Protein AF-A0A3D0HIM7-F1 (afdb_monomer_lite)

Foldseek 3Di:
DFAALDADPNWGWGWDADPLGIWIWTHQCVGDDPPDNHIDIFHDFPPDDSVPDHPVNSVVRSCPQAFQAADPPPRWTWTWGADSVGTWIDTPPFIDHDPHPVCSVVPHPVNNVVRSPPPPPPDDPDPPDPDDDD

pLDDT: mean 91.35, std 12.27, range [45.84, 98.5]

Secondary structure (DSSP, 8-state):
-PPPSEEETTEEEEEEEETTEEEEEES-SSSPPTT-SS-EEEEPPTT--GGG--HHHHHHHHTPSEEEEE-TTT-PEEEEEEETTEEEEEETTEEEE-SSTTHHHH--HHHHHHHHHS-------PPPPPPPP-

Structure (mmCIF, N/CA/C/O backbone):
data_AF-A0A3D0HIM7-F1
#
_entry.id   AF-A0A3D0HIM7-F1
#
loop_
_atom_site.group_PDB
_atom_site.id
_atom_site.type_symbol
_atom_site.label_atom_id
_atom_site.label_alt_id
_atom_site.label_comp_id
_atom_site.label_asym_id
_atom_site.label_entity_id
_atom_site.label_seq_id
_atom_site.pdbx_PDB_ins_code
_atom_site.Cartn_x
_atom_site.Cartn_y
_atom_site.Cartn_z
_atom_site.occupancy
_atom_site.B_iso_or_equiv
_atom_site.auth_seq_id
_atom_site.auth_comp_id
_atom_site.auth_asym_id
_atom_site.auth_atom_id
_atom_site.pdbx_PDB_model_num
ATOM 1 N N . TYR A 1 1 ? 20.253 -8.616 -15.830 1.00 64.75 1 TYR A N 1
ATOM 2 C CA . TYR A 1 1 ? 19.409 -7.419 -15.680 1.00 64.75 1 TYR A CA 1
ATOM 3 C C . TYR A 1 1 ? 17.967 -7.880 -15.739 1.00 64.75 1 TYR A C 1
ATOM 5 O O . TYR A 1 1 ? 17.703 -8.837 -16.451 1.00 64.75 1 TYR A O 1
ATOM 13 N N . ILE A 1 2 ? 17.094 -7.330 -14.896 1.00 85.94 2 ILE A N 1
ATOM 14 C CA . ILE A 1 2 ? 15.658 -7.631 -14.947 1.00 85.94 2 ILE A CA 1
ATOM 15 C C . ILE A 1 2 ? 15.044 -6.526 -15.792 1.00 85.94 2 ILE A C 1
ATOM 17 O O . ILE A 1 2 ? 15.206 -5.358 -15.432 1.00 85.94 2 ILE A O 1
ATOM 21 N N . ASP A 1 3 ? 14.402 -6.896 -16.893 1.00 93.81 3 ASP A N 1
ATOM 22 C CA . ASP A 1 3 ? 13.755 -5.935 -17.779 1.00 93.81 3 ASP A CA 1
ATOM 23 C C . ASP A 1 3 ? 12.518 -5.327 -17.095 1.00 93.81 3 ASP A C 1
ATOM 25 O O . ASP A 1 3 ? 11.837 -6.012 -16.319 1.00 93.81 3 ASP A O 1
ATOM 29 N N . PRO A 1 4 ? 12.238 -4.031 -17.312 1.00 97.00 4 PRO A N 1
ATOM 30 C CA . PRO A 1 4 ? 11.014 -3.423 -16.819 1.00 97.00 4 PRO A CA 1
ATOM 31 C C . PRO A 1 4 ? 9.798 -4.012 -17.543 1.00 97.00 4 PRO A C 1
ATOM 33 O O . PRO A 1 4 ? 9.854 -4.343 -18.725 1.00 97.00 4 PRO A O 1
ATOM 36 N N . ILE A 1 5 ? 8.678 -4.107 -16.830 1.00 97.19 5 ILE A N 1
ATOM 37 C CA . ILE A 1 5 ? 7.387 -4.524 -17.396 1.00 97.19 5 ILE A CA 1
ATOM 38 C C . ILE A 1 5 ? 6.641 -3.366 -18.076 1.00 97.19 5 ILE A C 1
ATOM 40 O O . ILE A 1 5 ? 5.615 -3.581 -18.717 1.00 97.19 5 ILE A O 1
ATOM 44 N N . GLY A 1 6 ? 7.140 -2.140 -17.911 1.00 97.31 6 GLY A N 1
ATOM 45 C CA . GLY A 1 6 ? 6.580 -0.911 -18.455 1.00 97.31 6 GLY A CA 1
ATOM 46 C C . GLY A 1 6 ? 7.184 0.318 -17.779 1.00 97.31 6 GLY A C 1
ATOM 47 O O . GLY A 1 6 ? 8.179 0.217 -17.057 1.00 97.31 6 GLY A O 1
ATOM 48 N N . GLU A 1 7 ? 6.559 1.472 -17.993 1.00 97.31 7 GLU A N 1
ATOM 49 C CA . GLU A 1 7 ? 7.001 2.763 -17.463 1.00 97.31 7 GLU A CA 1
ATOM 50 C C . GLU A 1 7 ? 5.830 3.531 -16.836 1.00 97.31 7 GLU A C 1
ATOM 52 O O . GLU A 1 7 ? 4.680 3.397 -17.259 1.00 97.31 7 GLU A O 1
ATOM 57 N N . LEU A 1 8 ? 6.128 4.321 -15.808 1.00 96.69 8 LEU A N 1
ATOM 58 C CA . LEU A 1 8 ? 5.219 5.260 -15.154 1.00 96.69 8 LEU A CA 1
ATOM 59 C C . LEU A 1 8 ? 5.979 6.573 -14.964 1.00 96.69 8 LEU A C 1
ATOM 61 O O . LEU A 1 8 ? 7.035 6.562 -14.333 1.00 96.69 8 LEU A O 1
ATOM 65 N N . ASP A 1 9 ? 5.455 7.672 -15.506 1.00 95.50 9 ASP A N 1
ATOM 66 C CA . ASP A 1 9 ? 6.103 8.994 -15.500 1.00 95.50 9 ASP A CA 1
ATOM 67 C C . ASP A 1 9 ? 7.553 8.948 -16.028 1.00 95.50 9 ASP A C 1
ATOM 69 O O . ASP A 1 9 ? 8.478 9.421 -15.374 1.00 95.50 9 ASP A O 1
ATOM 73 N N . ASP A 1 10 ? 7.754 8.294 -17.182 1.00 96.56 10 ASP A N 1
ATOM 74 C CA . ASP A 1 10 ? 9.061 8.068 -17.835 1.00 96.56 10 ASP A CA 1
ATOM 75 C C . ASP A 1 10 ? 10.089 7.300 -16.976 1.00 96.56 10 ASP A C 1
ATOM 77 O O . ASP A 1 10 ? 11.287 7.258 -17.272 1.00 96.56 10 ASP A O 1
ATOM 81 N N . LEU A 1 11 ? 9.629 6.657 -15.898 1.00 97.75 11 LEU A N 1
ATOM 82 C CA . LEU A 1 11 ? 10.451 5.835 -15.021 1.00 97.75 11 LEU A CA 1
ATOM 83 C C . LEU A 1 11 ? 10.084 4.359 -15.146 1.00 97.75 11 LEU A C 1
ATOM 85 O O . LEU A 1 11 ? 8.904 4.004 -15.171 1.00 97.75 11 LEU A O 1
ATOM 89 N N . PRO A 1 12 ? 11.080 3.461 -15.126 1.00 97.88 12 PRO A N 1
ATOM 90 C CA . PRO A 1 12 ? 10.835 2.040 -15.291 1.00 97.88 12 PRO A CA 1
ATOM 91 C C . PRO A 1 12 ? 10.069 1.449 -14.103 1.00 97.88 12 PRO A C 1
ATOM 93 O O . PRO A 1 12 ? 10.338 1.756 -12.934 1.00 97.88 12 PRO A O 1
ATOM 96 N N . VAL A 1 13 ? 9.157 0.530 -14.414 1.00 98.38 13 VAL A N 1
ATOM 97 C CA . VAL A 1 13 ? 8.443 -0.308 -13.452 1.00 98.38 13 VAL A CA 1
ATOM 98 C C . VAL A 1 13 ? 8.938 -1.744 -13.586 1.00 98.38 13 VAL A C 1
ATOM 100 O O . VAL A 1 13 ? 8.886 -2.335 -14.660 1.00 98.38 13 VAL A O 1
ATOM 103 N N . PHE A 1 14 ? 9.420 -2.326 -12.491 1.00 98.19 14 PHE A N 1
ATOM 104 C CA . PHE A 1 14 ? 9.977 -3.679 -12.461 1.00 98.19 14 PHE A CA 1
ATOM 105 C C . PHE A 1 14 ? 9.155 -4.611 -11.581 1.00 98.19 14 PHE A C 1
ATOM 107 O O . PHE A 1 14 ? 8.647 -4.199 -10.538 1.00 98.19 14 PHE A O 1
ATOM 114 N N . LEU A 1 15 ? 9.166 -5.898 -11.926 1.00 97.94 15 LEU A N 1
ATOM 115 C CA . LEU A 1 15 ? 8.797 -6.985 -11.023 1.00 97.94 15 LEU A CA 1
ATOM 116 C C . LEU A 1 15 ? 10.061 -7.663 -10.506 1.00 97.94 15 LEU A C 1
ATOM 118 O O . LEU A 1 15 ? 10.909 -8.106 -11.279 1.00 97.94 15 LEU A O 1
ATOM 122 N N . LYS A 1 16 ? 10.218 -7.721 -9.185 1.00 97.12 16 LYS A N 1
ATOM 123 C CA . LYS A 1 16 ? 11.420 -8.254 -8.534 1.00 97.12 16 LYS A CA 1
ATOM 124 C C . LYS A 1 16 ? 11.057 -9.139 -7.354 1.00 97.12 16 LYS A C 1
ATOM 126 O O . LYS A 1 16 ? 9.956 -9.069 -6.824 1.00 97.12 16 LYS A O 1
ATOM 131 N N . THR A 1 17 ? 12.014 -9.947 -6.907 1.00 96.31 17 THR A N 1
ATOM 132 C CA . THR A 1 17 ? 11.903 -10.729 -5.668 1.00 96.31 17 THR A CA 1
ATOM 133 C C . THR A 1 17 ? 12.903 -10.213 -4.645 1.00 96.31 17 THR A C 1
ATOM 135 O O . THR A 1 17 ? 14.069 -9.996 -4.967 1.00 96.31 17 THR A O 1
ATOM 138 N N . GLY A 1 18 ? 12.449 -9.991 -3.411 1.00 93.12 18 GLY A N 1
ATOM 139 C CA . GLY A 1 18 ? 13.280 -9.518 -2.306 1.00 93.12 18 GLY A CA 1
ATOM 140 C C . GLY A 1 18 ? 13.056 -10.322 -1.027 1.00 93.12 18 GLY A C 1
ATOM 141 O O . GLY A 1 18 ? 12.320 -11.305 -1.004 1.00 93.12 18 GLY A O 1
ATOM 142 N N . ARG A 1 19 ? 13.653 -9.867 0.082 1.00 92.56 19 ARG A N 1
ATOM 143 C CA . ARG A 1 19 ? 13.600 -10.554 1.392 1.00 92.56 19 ARG A CA 1
ATOM 144 C C . ARG A 1 19 ? 12.190 -10.791 1.957 1.00 92.56 19 ARG A C 1
ATOM 146 O O . ARG A 1 19 ? 12.040 -11.568 2.893 1.00 92.56 19 ARG A O 1
ATOM 153 N N . TYR A 1 20 ? 11.184 -10.086 1.442 1.00 88.56 20 TYR A N 1
ATOM 154 C CA . TYR A 1 20 ? 9.790 -10.170 1.891 1.00 88.56 20 TYR A CA 1
ATOM 155 C C . TYR A 1 20 ? 8.849 -10.781 0.846 1.00 88.56 20 TYR A C 1
ATOM 157 O O . TYR A 1 20 ? 7.641 -10.781 1.059 1.00 88.56 20 TYR A O 1
ATOM 165 N N . GLY A 1 21 ? 9.396 -11.318 -0.247 1.00 92.75 21 GLY A N 1
ATOM 166 C CA . GLY A 1 21 ? 8.630 -11.866 -1.362 1.00 92.75 21 GLY A CA 1
ATOM 167 C C . GLY A 1 21 ? 8.703 -10.999 -2.623 1.00 92.75 21 GLY A C 1
ATOM 168 O O . GLY A 1 21 ? 9.549 -10.096 -2.708 1.00 92.75 21 GLY A O 1
ATOM 169 N N . PRO A 1 22 ? 7.860 -11.304 -3.622 1.00 96.75 22 PRO A N 1
ATOM 170 C CA . PRO A 1 22 ? 7.808 -10.555 -4.866 1.00 96.75 22 PRO A CA 1
ATOM 171 C C . PRO A 1 22 ? 7.212 -9.155 -4.662 1.00 96.75 22 PRO A C 1
ATOM 173 O O . PRO A 1 22 ? 6.344 -8.943 -3.812 1.00 96.75 22 PRO A O 1
ATOM 176 N N . TYR A 1 23 ? 7.698 -8.179 -5.423 1.00 97.38 23 TYR A N 1
ATOM 177 C CA . TYR A 1 23 ? 7.293 -6.780 -5.318 1.00 97.38 23 TYR A CA 1
ATOM 178 C C . TYR A 1 23 ? 7.385 -6.045 -6.660 1.00 97.38 23 TYR A C 1
ATOM 180 O O . TYR A 1 23 ? 8.189 -6.395 -7.527 1.00 97.38 23 TYR A O 1
ATOM 188 N N . VAL A 1 24 ? 6.573 -4.997 -6.789 1.00 98.12 24 VAL A N 1
ATOM 189 C CA . VAL A 1 24 ? 6.670 -3.982 -7.840 1.00 98.12 24 VAL A CA 1
ATOM 190 C C . VAL A 1 24 ? 7.632 -2.897 -7.376 1.00 98.12 24 VAL A C 1
ATOM 192 O O . VAL A 1 24 ? 7.548 -2.445 -6.231 1.00 98.12 24 VAL A O 1
ATOM 195 N N . GLN A 1 25 ? 8.529 -2.462 -8.255 1.00 98.31 25 GLN A N 1
ATOM 196 C CA . GLN A 1 25 ? 9.419 -1.327 -8.029 1.00 98.31 25 GLN A CA 1
ATOM 197 C C . GLN A 1 25 ? 9.176 -0.254 -9.089 1.00 98.31 25 GLN A C 1
ATOM 199 O O . GLN A 1 25 ? 9.260 -0.569 -10.269 1.00 98.31 25 GLN A O 1
ATOM 204 N N . TRP A 1 26 ? 8.961 0.995 -8.683 1.00 98.38 26 TRP A N 1
ATOM 205 C CA . TRP A 1 26 ? 8.899 2.159 -9.573 1.00 98.38 26 TRP A CA 1
ATOM 206 C C . TRP A 1 26 ? 10.140 3.035 -9.391 1.00 98.38 26 TRP A C 1
ATOM 208 O O . TRP A 1 26 ? 10.474 3.420 -8.265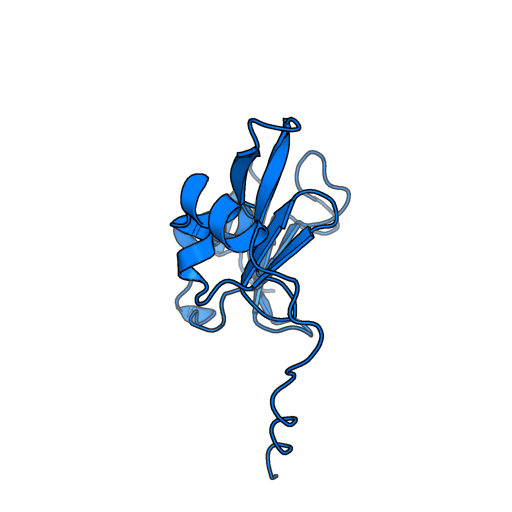 1.00 98.38 26 TRP A O 1
ATOM 218 N N . GLY A 1 27 ? 10.837 3.300 -10.498 1.00 97.69 27 GLY A N 1
ATOM 219 C CA . GLY A 1 27 ? 12.115 4.004 -10.523 1.00 97.69 27 GLY A CA 1
ATOM 220 C C . GLY A 1 27 ? 13.294 3.144 -10.062 1.00 97.69 27 GLY A C 1
ATOM 221 O O . GLY A 1 27 ? 13.177 1.950 -9.748 1.00 97.69 27 GLY A O 1
ATOM 222 N N . THR A 1 28 ? 14.473 3.755 -10.018 1.00 96.75 28 THR A N 1
ATOM 223 C CA . THR A 1 28 ? 15.719 3.143 -9.535 1.00 96.75 28 THR A CA 1
ATOM 224 C C . THR A 1 28 ? 16.298 3.950 -8.375 1.00 96.75 28 THR A C 1
ATOM 226 O O . THR A 1 28 ? 15.720 4.938 -7.938 1.00 96.75 28 THR A O 1
ATOM 229 N N . ILE A 1 29 ? 17.429 3.502 -7.825 1.00 95.56 29 ILE A N 1
ATOM 230 C CA . ILE A 1 29 ? 18.163 4.280 -6.813 1.00 95.56 29 ILE A CA 1
ATOM 231 C C . ILE A 1 29 ? 18.721 5.568 -7.433 1.00 95.56 29 ILE A C 1
ATOM 233 O O . ILE A 1 29 ? 18.760 6.594 -6.768 1.00 95.56 29 ILE A O 1
ATOM 237 N N . GLU A 1 30 ? 19.146 5.501 -8.695 1.00 95.38 30 GLU A N 1
ATOM 238 C CA . GLU A 1 30 ? 19.739 6.629 -9.420 1.00 95.38 30 GLU A CA 1
ATOM 239 C C . GLU A 1 30 ? 18.674 7.586 -9.963 1.00 95.38 30 GLU A C 1
ATOM 241 O O . GLU A 1 30 ? 18.931 8.777 -10.092 1.00 95.38 30 GLU A O 1
ATOM 246 N N . ASN A 1 31 ? 17.483 7.064 -10.264 1.00 96.12 31 ASN A N 1
ATOM 247 C CA . ASN A 1 31 ? 16.363 7.823 -10.800 1.00 96.12 31 ASN A CA 1
ATOM 248 C C . ASN A 1 31 ? 15.061 7.427 -10.073 1.00 96.12 31 ASN A C 1
ATOM 250 O O . ASN A 1 31 ? 14.307 6.578 -10.573 1.00 96.12 31 ASN A O 1
ATOM 254 N N . PRO A 1 32 ? 14.848 7.917 -8.837 1.00 97.12 32 PRO A N 1
ATOM 255 C CA . PRO A 1 32 ? 13.644 7.625 -8.070 1.00 97.12 32 PRO A CA 1
ATOM 256 C C . PRO A 1 32 ? 12.434 8.413 -8.607 1.00 97.12 32 PRO A C 1
ATOM 258 O O . PRO A 1 32 ? 12.608 9.390 -9.335 1.00 97.12 32 PRO A O 1
ATOM 261 N N . PRO A 1 33 ? 11.203 8.013 -8.242 1.00 96.81 33 PRO A N 1
ATOM 262 C CA . PRO A 1 33 ? 10.002 8.776 -8.561 1.00 96.81 33 PRO A CA 1
ATOM 263 C C . PRO A 1 33 ? 10.035 10.226 -8.072 1.00 96.81 33 PRO A C 1
ATOM 265 O O . PRO A 1 33 ? 10.682 10.499 -7.054 1.00 96.81 33 PRO A O 1
ATOM 268 N N . PRO A 1 34 ? 9.287 11.136 -8.728 1.00 92.62 34 PRO A N 1
ATOM 269 C CA . PRO A 1 34 ? 9.082 12.486 -8.219 1.00 92.62 34 PRO A CA 1
ATOM 270 C C . PRO A 1 34 ? 8.618 12.451 -6.759 1.00 92.62 34 PRO A C 1
ATOM 272 O O . PRO A 1 34 ? 7.874 11.558 -6.350 1.00 92.62 34 PRO A O 1
ATOM 275 N N . ASP A 1 35 ? 9.099 13.404 -5.966 1.00 93.38 35 ASP A N 1
ATOM 276 C CA . ASP A 1 35 ? 8.793 13.542 -4.536 1.00 93.38 35 ASP A CA 1
ATOM 277 C C . ASP A 1 35 ? 9.274 12.389 -3.630 1.00 93.38 35 ASP A C 1
ATOM 279 O O . ASP A 1 35 ? 8.997 12.396 -2.427 1.00 93.38 35 ASP A O 1
ATOM 283 N N . LEU A 1 36 ? 10.035 11.418 -4.157 1.00 95.62 36 LEU A N 1
ATOM 284 C CA . LEU A 1 36 ? 10.629 10.327 -3.383 1.00 95.62 36 LEU A CA 1
ATOM 285 C C . LEU A 1 36 ? 12.159 10.331 -3.473 1.00 95.62 36 LEU A C 1
ATOM 287 O O . LEU A 1 36 ? 12.752 10.416 -4.539 1.00 95.62 36 LEU A O 1
ATOM 291 N N . GLU A 1 37 ? 12.826 10.120 -2.338 1.00 96.44 37 GLU A N 1
ATOM 292 C CA . GLU A 1 37 ? 14.291 9.961 -2.291 1.00 96.44 37 GLU A CA 1
ATOM 293 C C . GLU A 1 37 ? 14.762 8.565 -2.741 1.00 96.44 37 GLU A C 1
ATOM 295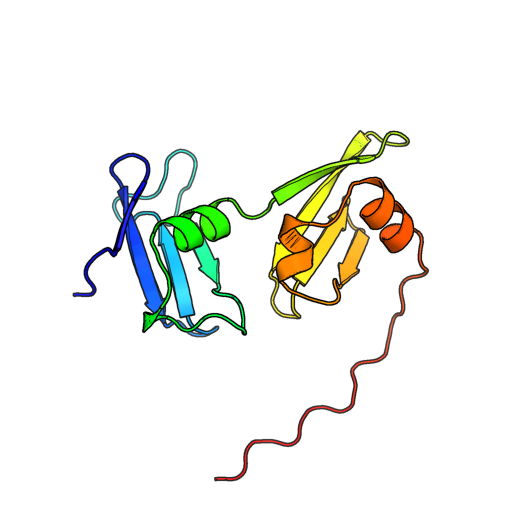 O O . GLU A 1 37 ? 15.957 8.308 -2.881 1.00 96.44 37 GLU A O 1
ATOM 300 N N . LYS A 1 38 ? 13.833 7.613 -2.872 1.00 97.62 38 LYS A N 1
ATOM 301 C CA . LYS A 1 38 ? 14.101 6.192 -3.125 1.00 97.62 38 LYS A CA 1
ATOM 302 C C . LYS A 1 38 ? 13.042 5.612 -4.055 1.00 97.62 38 LYS A C 1
ATOM 304 O O . LYS A 1 38 ? 11.907 6.088 -4.043 1.00 97.62 38 LYS A O 1
ATOM 309 N N . PRO A 1 39 ? 13.366 4.535 -4.792 1.00 97.69 39 PRO A N 1
ATOM 310 C CA . PRO A 1 39 ? 12.378 3.850 -5.608 1.00 97.69 39 PRO A CA 1
ATOM 311 C C . PRO A 1 39 ? 11.213 3.371 -4.743 1.00 97.69 39 PRO A C 1
ATOM 313 O O . PRO A 1 39 ? 11.413 2.797 -3.664 1.00 97.69 39 PRO A O 1
ATOM 316 N N . LYS A 1 40 ? 9.989 3.580 -5.229 1.00 97.31 40 LYS A N 1
ATOM 317 C CA . LYS A 1 40 ? 8.795 3.097 -4.539 1.00 97.31 40 LYS A CA 1
ATOM 318 C C . LYS A 1 40 ? 8.718 1.588 -4.706 1.00 97.31 40 LYS A C 1
ATOM 320 O O . LYS A 1 40 ? 8.849 1.078 -5.815 1.00 97.31 40 LYS A O 1
ATOM 325 N N . MET A 1 41 ? 8.500 0.873 -3.608 1.00 97.00 41 MET A N 1
ATOM 326 C CA . MET A 1 41 ? 8.351 -0.580 -3.614 1.00 97.00 41 MET A CA 1
ATOM 327 C C . MET A 1 41 ? 7.023 -0.965 -2.981 1.00 97.00 41 MET A C 1
ATOM 329 O O . MET A 1 41 ? 6.725 -0.531 -1.868 1.00 97.00 41 MET A O 1
ATOM 333 N N . VAL A 1 42 ? 6.254 -1.812 -3.660 1.00 97.06 42 VAL A N 1
ATOM 334 C CA . VAL A 1 42 ? 5.001 -2.361 -3.131 1.00 97.06 42 VAL A CA 1
ATOM 335 C C . VAL A 1 42 ? 5.014 -3.871 -3.298 1.00 97.06 42 VAL A C 1
ATOM 337 O O . VAL A 1 42 ? 5.252 -4.381 -4.389 1.00 97.06 42 VAL A O 1
ATOM 340 N N . SER A 1 43 ? 4.804 -4.601 -2.203 1.00 96.38 43 SER A N 1
ATOM 341 C CA . SER A 1 43 ? 4.751 -6.064 -2.241 1.00 96.38 43 SER A CA 1
ATOM 342 C C . SER A 1 43 ? 3.557 -6.533 -3.063 1.00 96.38 43 SER A C 1
ATOM 344 O O . SER A 1 43 ? 2.462 -5.986 -2.929 1.00 96.38 43 SER A O 1
ATOM 346 N N . LEU A 1 44 ? 3.770 -7.567 -3.875 1.00 96.38 44 LEU A N 1
ATOM 347 C CA . LEU A 1 44 ? 2.668 -8.282 -4.499 1.00 96.38 44 LEU A CA 1
ATOM 348 C C . LEU A 1 44 ? 1.806 -8.923 -3.412 1.00 96.38 44 LEU A C 1
ATOM 350 O O . LEU A 1 44 ? 2.254 -9.212 -2.296 1.00 96.38 44 LEU A O 1
ATOM 354 N N . PHE A 1 45 ? 0.553 -9.143 -3.768 1.00 95.62 45 PHE A N 1
ATOM 355 C CA . PHE A 1 45 ? -0.385 -9.878 -2.943 1.00 95.62 45 PHE A CA 1
ATOM 356 C C . PHE A 1 45 ? -0.018 -11.356 -2.875 1.00 95.62 45 PHE A C 1
ATOM 358 O O . PHE A 1 45 ? 0.614 -11.894 -3.783 1.00 95.62 45 PHE A O 1
ATOM 365 N N . LYS A 1 46 ? -0.421 -12.036 -1.799 1.00 91.75 46 LYS A N 1
ATOM 366 C CA . LYS A 1 46 ? -0.139 -13.474 -1.634 1.00 91.75 46 LYS A CA 1
ATOM 367 C C . LYS A 1 46 ? -0.808 -14.319 -2.711 1.00 91.75 46 LYS A C 1
ATOM 369 O O . LYS A 1 46 ? -0.354 -15.427 -2.979 1.00 91.75 46 LYS A O 1
ATOM 374 N N . THR A 1 47 ? -1.895 -13.812 -3.279 1.00 89.12 47 THR A N 1
ATOM 375 C CA . THR A 1 47 ? -2.640 -14.434 -4.374 1.00 89.12 47 THR A CA 1
ATOM 376 C C . THR A 1 47 ? -2.027 -14.167 -5.751 1.00 89.12 47 THR A C 1
ATOM 378 O O . THR A 1 47 ? -2.403 -14.838 -6.707 1.00 89.12 47 THR A O 1
ATOM 381 N N . MET A 1 48 ? -1.081 -13.229 -5.870 1.00 94.00 48 MET A N 1
ATOM 382 C CA . MET A 1 48 ? -0.437 -12.876 -7.135 1.00 94.00 48 MET A CA 1
ATOM 383 C C . MET A 1 48 ? 0.845 -13.684 -7.352 1.00 94.00 48 MET A C 1
ATOM 385 O O . MET A 1 48 ? 1.695 -13.796 -6.467 1.00 94.00 48 MET A O 1
ATOM 389 N N . ALA A 1 49 ? 1.017 -14.195 -8.570 1.00 93.31 49 ALA A N 1
ATOM 390 C CA . ALA A 1 49 ? 2.266 -14.794 -9.026 1.00 93.31 49 ALA A CA 1
ATOM 391 C C . ALA A 1 49 ? 3.048 -13.770 -9.855 1.00 93.31 49 ALA A C 1
ATOM 393 O O . ALA A 1 49 ? 2.484 -13.158 -10.757 1.00 93.31 49 ALA A O 1
ATOM 394 N N . LEU A 1 50 ? 4.345 -13.606 -9.570 1.00 93.38 50 LEU A N 1
ATOM 395 C CA . LEU A 1 50 ? 5.201 -12.604 -10.221 1.00 93.38 50 LEU A CA 1
ATOM 396 C C . LEU A 1 50 ? 5.180 -12.701 -11.756 1.00 93.38 50 LEU A C 1
ATOM 398 O O . LEU A 1 50 ? 5.190 -11.682 -12.428 1.00 93.38 50 LEU A O 1
ATOM 402 N N . GLU A 1 51 ? 5.103 -13.910 -12.303 1.00 92.81 51 GLU A N 1
ATOM 403 C CA . GLU A 1 51 ? 5.046 -14.167 -13.749 1.00 92.81 51 GLU A CA 1
ATOM 404 C C . GLU A 1 51 ? 3.734 -13.738 -14.427 1.00 92.81 51 GLU A C 1
ATOM 406 O O . GLU A 1 51 ? 3.719 -13.530 -15.636 1.00 92.81 51 GLU A O 1
ATOM 411 N N . ASN A 1 52 ? 2.654 -13.575 -13.658 1.00 94.06 52 ASN A N 1
ATOM 412 C CA . ASN A 1 52 ? 1.322 -13.253 -14.176 1.00 94.06 52 ASN A CA 1
ATOM 413 C C . ASN A 1 52 ? 0.926 -11.791 -13.947 1.00 94.06 52 ASN A C 1
ATOM 415 O O . ASN A 1 52 ? -0.148 -11.388 -14.384 1.00 94.06 52 ASN A O 1
ATOM 419 N N . VAL A 1 53 ? 1.759 -11.003 -13.256 1.00 96.62 53 VAL A N 1
ATOM 420 C CA . VAL A 1 53 ? 1.426 -9.606 -12.966 1.00 96.62 53 VAL A CA 1
ATOM 421 C C . VAL A 1 53 ? 1.583 -8.749 -14.211 1.00 96.62 53 VAL A C 1
ATOM 423 O O . VAL A 1 53 ? 2.651 -8.653 -14.814 1.00 96.62 53 VAL A O 1
ATOM 426 N N . THR A 1 54 ? 0.495 -8.079 -14.553 1.00 97.38 54 THR A N 1
ATOM 427 C CA . THR A 1 54 ? 0.413 -7.125 -15.654 1.00 97.38 54 THR A CA 1
ATOM 428 C C . THR A 1 54 ? 0.837 -5.723 -15.220 1.00 97.38 54 THR A C 1
ATOM 430 O O . THR A 1 54 ? 0.847 -5.380 -14.035 1.00 97.38 54 THR A O 1
ATOM 433 N N . MET A 1 55 ? 1.128 -4.859 -16.196 1.00 97.25 55 MET A N 1
ATOM 434 C CA . MET A 1 55 ? 1.410 -3.446 -15.929 1.00 97.25 55 MET A CA 1
ATOM 435 C C . MET A 1 55 ? 0.240 -2.746 -15.222 1.00 97.25 55 MET A C 1
ATOM 437 O O . MET A 1 55 ? 0.452 -1.965 -14.300 1.00 97.25 55 MET A O 1
ATOM 441 N N . THR A 1 56 ? -1.005 -3.060 -15.587 1.00 97.19 56 THR A N 1
ATOM 442 C CA . THR A 1 56 ? -2.197 -2.486 -14.945 1.00 97.19 56 THR A CA 1
ATOM 443 C C . THR A 1 56 ? -2.278 -2.843 -13.461 1.00 97.19 56 THR A C 1
ATOM 445 O O . THR A 1 56 ? -2.494 -1.963 -12.628 1.00 97.19 56 THR A O 1
ATOM 448 N N . GLU A 1 57 ? -2.049 -4.108 -13.107 1.00 97.06 57 GLU A N 1
ATOM 449 C CA . GLU A 1 57 ? -2.022 -4.544 -11.705 1.00 97.06 57 GLU A CA 1
ATOM 450 C C . GLU A 1 57 ? -0.842 -3.928 -10.947 1.00 97.06 57 GLU A C 1
ATOM 452 O O . GLU A 1 57 ? -0.985 -3.524 -9.793 1.00 97.06 57 GLU A O 1
ATOM 457 N N . ALA A 1 58 ? 0.313 -3.791 -11.602 1.00 97.88 58 ALA A N 1
ATOM 458 C CA . ALA A 1 58 ? 1.472 -3.135 -11.018 1.00 97.88 58 ALA A CA 1
ATOM 459 C C . ALA A 1 58 ? 1.189 -1.663 -10.677 1.00 97.88 58 ALA A C 1
ATOM 461 O O . ALA A 1 58 ? 1.518 -1.217 -9.577 1.00 97.88 58 ALA A O 1
ATOM 462 N N . LEU A 1 59 ? 0.519 -0.927 -11.568 1.00 97.56 59 LEU A N 1
ATOM 463 C CA . LEU A 1 59 ? 0.077 0.448 -11.317 1.00 97.56 59 LEU A CA 1
ATOM 464 C C . LEU A 1 59 ? -0.933 0.524 -10.165 1.00 97.56 59 LEU A C 1
ATOM 466 O O . LEU A 1 59 ? -0.831 1.404 -9.310 1.00 97.56 59 LEU A O 1
ATOM 470 N N . GLN A 1 60 ? -1.864 -0.428 -10.093 1.00 96.50 60 GLN A N 1
ATOM 471 C CA . GLN A 1 60 ? -2.827 -0.513 -8.997 1.00 96.50 60 GLN A CA 1
ATOM 472 C C . GLN A 1 60 ? -2.144 -0.787 -7.643 1.00 96.50 60 GLN A C 1
ATOM 474 O O . GLN A 1 60 ? -2.527 -0.217 -6.623 1.00 96.50 60 GLN A O 1
ATOM 479 N N . LEU A 1 61 ? -1.099 -1.617 -7.609 1.00 97.50 61 LEU A N 1
ATOM 480 C CA . LEU A 1 61 ? -0.280 -1.803 -6.408 1.00 97.50 61 LEU A CA 1
ATOM 481 C C . LEU A 1 61 ? 0.502 -0.528 -6.067 1.00 97.50 61 LEU A C 1
ATOM 483 O O . LEU A 1 61 ? 0.521 -0.103 -4.913 1.00 97.50 61 LEU A O 1
ATOM 487 N N . LEU A 1 62 ? 1.116 0.122 -7.058 1.00 97.12 62 LEU A N 1
ATOM 488 C CA . LEU A 1 62 ? 1.865 1.368 -6.870 1.00 97.12 62 LEU A CA 1
ATOM 489 C C . LEU A 1 62 ? 0.991 2.535 -6.400 1.00 97.12 62 LEU A C 1
ATOM 491 O O . LEU A 1 62 ? 1.527 3.467 -5.800 1.00 97.12 62 LEU A O 1
ATOM 495 N N . SER A 1 63 ? -0.331 2.481 -6.579 1.00 95.62 63 SER A N 1
ATOM 496 C CA . SER A 1 63 ? -1.253 3.476 -6.024 1.00 95.62 63 SER A CA 1
ATOM 497 C C . SER A 1 63 ? -1.471 3.328 -4.513 1.00 95.62 63 SER A C 1
ATOM 499 O O . SER A 1 63 ? -2.148 4.160 -3.912 1.00 95.62 63 SER A O 1
ATOM 501 N N . LEU A 1 64 ? -0.935 2.279 -3.876 1.00 96.81 64 LEU A N 1
ATOM 502 C CA . LEU A 1 64 ? -1.037 2.101 -2.432 1.00 96.81 64 LEU A CA 1
ATOM 503 C C . LEU A 1 64 ? -0.075 3.043 -1.679 1.00 96.81 64 LEU A C 1
ATOM 505 O O . LEU A 1 64 ? 1.034 3.322 -2.159 1.00 96.81 64 LEU A O 1
ATOM 509 N N . PRO A 1 65 ? -0.462 3.518 -0.481 1.00 96.81 65 PRO A N 1
ATOM 510 C CA . PRO A 1 65 ? -1.739 3.279 0.205 1.00 96.81 65 PRO A CA 1
ATOM 511 C C . PRO A 1 65 ? -2.935 3.984 -0.457 1.00 96.81 65 PRO A C 1
ATOM 513 O O . PRO A 1 65 ? -2.847 5.150 -0.825 1.00 96.81 65 PRO A O 1
ATOM 516 N N . ARG A 1 66 ? -4.072 3.285 -0.575 1.00 97.44 66 ARG A N 1
ATOM 517 C CA . ARG A 1 66 ? -5.309 3.854 -1.131 1.00 97.44 66 ARG A CA 1
ATOM 518 C C . ARG A 1 66 ? -6.025 4.665 -0.058 1.00 97.44 66 ARG A C 1
ATOM 520 O O . ARG A 1 66 ? -6.353 4.125 0.995 1.00 97.44 66 ARG A O 1
ATOM 527 N N . THR A 1 67 ? -6.355 5.918 -0.344 1.00 98.06 67 THR A N 1
ATOM 528 C CA . THR A 1 67 ? -7.272 6.702 0.495 1.00 98.06 67 THR A CA 1
ATOM 529 C C . THR A 1 67 ? -8.700 6.181 0.338 1.00 98.06 67 THR A C 1
ATOM 531 O O . THR A 1 67 ? -9.240 6.173 -0.765 1.00 98.06 67 THR A O 1
ATOM 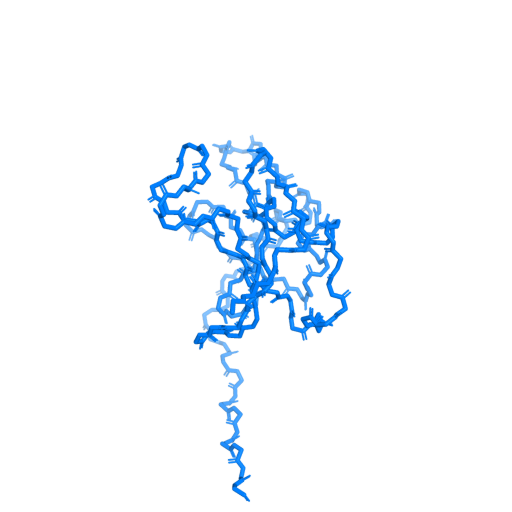534 N N . VAL A 1 68 ? -9.308 5.734 1.438 1.00 97.62 68 VAL A N 1
ATOM 535 C CA . VAL A 1 68 ? -10.708 5.277 1.484 1.00 97.62 68 VAL A CA 1
ATOM 536 C C . VAL A 1 68 ? -11.653 6.468 1.666 1.00 97.62 68 VAL A C 1
ATOM 538 O O . VAL A 1 68 ? -12.712 6.514 1.047 1.00 97.62 68 VAL A O 1
ATOM 541 N N . GLY A 1 69 ? -11.262 7.439 2.495 1.00 97.38 69 GLY A N 1
ATOM 542 C CA . GLY A 1 69 ? -12.021 8.657 2.780 1.00 97.38 69 GLY A CA 1
ATOM 543 C C . GLY A 1 69 ? -11.540 9.334 4.064 1.00 97.38 69 GLY A C 1
ATOM 544 O O . GLY A 1 69 ? -10.571 8.883 4.672 1.00 97.38 69 GLY A O 1
ATOM 545 N N . ALA A 1 70 ? -12.214 10.406 4.473 1.00 97.12 70 ALA A N 1
ATOM 546 C CA . ALA A 1 70 ? -12.003 11.059 5.764 1.00 97.12 70 ALA A CA 1
ATOM 547 C C . ALA A 1 70 ? -13.157 10.713 6.712 1.00 97.12 70 ALA A C 1
ATOM 549 O O . ALA A 1 70 ? -14.307 10.644 6.274 1.00 97.12 70 ALA A O 1
ATOM 550 N N . ASP A 1 71 ? -12.869 10.512 7.996 1.00 94.81 71 ASP A N 1
ATOM 551 C CA . ASP A 1 71 ? -13.922 10.436 9.010 1.00 94.81 71 ASP A CA 1
ATOM 552 C C . ASP A 1 71 ? -14.554 11.823 9.189 1.00 94.81 71 ASP A C 1
ATOM 554 O O . ASP A 1 71 ? -13.864 12.818 9.400 1.00 94.81 71 ASP A O 1
ATOM 558 N N . THR A 1 72 ? -15.880 11.904 9.117 1.00 93.38 72 THR A N 1
ATOM 559 C CA . THR A 1 72 ? -16.625 13.160 9.274 1.00 93.38 72 THR A CA 1
ATOM 560 C C . THR A 1 72 ? -16.570 13.734 10.693 1.00 93.38 72 THR A C 1
ATOM 562 O O . THR A 1 72 ? -16.940 14.887 10.894 1.00 93.38 72 THR A O 1
ATOM 565 N N . THR A 1 73 ? -16.149 12.938 11.677 1.00 92.00 73 THR A N 1
ATOM 566 C CA . THR A 1 73 ? -16.144 13.295 13.103 1.00 92.00 73 THR A CA 1
ATOM 567 C C . THR A 1 73 ? -14.911 14.103 13.490 1.00 92.00 73 THR A C 1
ATOM 569 O O . THR A 1 73 ? -15.019 15.082 14.224 1.00 92.00 73 THR A O 1
ATOM 572 N N . ASP A 1 74 ? -13.738 13.696 13.003 1.00 93.50 74 ASP A N 1
ATOM 573 C CA . ASP A 1 74 ? -12.443 14.293 13.355 1.00 93.50 74 ASP A CA 1
ATOM 574 C C . ASP A 1 74 ? -11.592 14.691 12.139 1.00 93.50 74 ASP A C 1
ATOM 576 O O . ASP A 1 74 ? -10.552 15.329 12.301 1.00 93.50 74 ASP A O 1
ATOM 580 N N . GLY A 1 75 ? -12.039 14.375 10.921 1.00 94.56 75 GLY A N 1
ATOM 581 C CA . GLY A 1 75 ? -11.339 14.692 9.681 1.00 94.56 75 GLY A CA 1
ATOM 582 C C . GLY A 1 75 ? -10.128 13.802 9.398 1.00 94.56 75 GLY A C 1
ATOM 583 O O . GLY A 1 75 ? -9.430 14.046 8.412 1.00 94.56 75 GLY A O 1
ATOM 584 N N . GLU A 1 76 ? -9.845 12.783 10.219 1.00 96.75 76 GLU A N 1
ATOM 585 C CA . GLU A 1 76 ? -8.692 11.915 9.983 1.00 96.75 76 GLU A CA 1
ATOM 586 C C . GLU A 1 76 ? -8.888 11.060 8.726 1.00 96.75 76 GLU A C 1
ATOM 588 O O . GLU A 1 76 ? -9.956 10.494 8.469 1.00 96.75 76 GLU A O 1
ATOM 593 N N . ILE A 1 77 ? -7.813 10.936 7.946 1.00 98.12 77 ILE A N 1
ATOM 594 C CA . ILE A 1 77 ? -7.810 10.149 6.716 1.00 98.12 77 ILE A CA 1
ATOM 595 C C . ILE A 1 77 ? -7.718 8.663 7.041 1.00 98.12 77 ILE A C 1
ATOM 597 O O . ILE A 1 77 ? -6.829 8.216 7.771 1.00 98.12 77 ILE A O 1
ATOM 601 N N . ILE A 1 78 ? -8.613 7.899 6.424 1.00 98.31 78 ILE A N 1
ATOM 602 C CA . ILE A 1 78 ? -8.606 6.446 6.434 1.00 98.31 78 ILE A CA 1
ATOM 603 C C . ILE A 1 78 ? -7.926 5.953 5.161 1.00 98.31 78 ILE A C 1
ATOM 605 O O . ILE A 1 78 ? -8.361 6.255 4.046 1.00 98.31 78 ILE A O 1
ATOM 609 N N . THR A 1 79 ? -6.875 5.157 5.321 1.00 98.50 79 THR A N 1
ATOM 610 C CA . THR A 1 79 ? -6.154 4.518 4.215 1.00 98.50 79 THR A CA 1
ATOM 611 C C . THR A 1 79 ? -6.258 3.001 4.288 1.00 98.50 79 THR A C 1
ATOM 613 O O . THR A 1 79 ? -6.383 2.438 5.373 1.00 98.50 79 THR A O 1
ATOM 616 N N . ALA A 1 80 ? -6.192 2.332 3.137 1.00 98.31 80 ALA A N 1
ATOM 617 C CA . ALA A 1 80 ? -6.124 0.882 3.001 1.00 98.31 80 ALA A CA 1
ATOM 618 C C . ALA A 1 80 ? -4.825 0.474 2.292 1.00 98.31 80 ALA A C 1
ATOM 620 O O . ALA A 1 80 ? -4.445 1.059 1.273 1.00 98.31 80 ALA A O 1
ATOM 621 N N . GLN A 1 81 ? -4.133 -0.537 2.820 1.00 97.69 81 GLN A N 1
ATOM 622 C CA . GLN A 1 81 ? -2.867 -1.021 2.262 1.00 97.69 81 GLN A CA 1
ATOM 623 C C . GLN A 1 81 ? -2.542 -2.454 2.699 1.00 97.69 81 GLN A C 1
ATOM 625 O O . GLN A 1 81 ? -3.137 -2.986 3.637 1.00 97.69 81 GLN A O 1
ATOM 630 N N . ASN A 1 82 ? -1.559 -3.073 2.038 1.00 95.94 82 ASN A N 1
ATOM 631 C CA . ASN A 1 82 ? -1.022 -4.371 2.443 1.00 95.94 82 ASN A CA 1
ATOM 632 C C . ASN A 1 82 ? 0.220 -4.190 3.325 1.00 95.94 82 ASN A C 1
ATOM 634 O O . ASN A 1 82 ? 1.141 -3.452 2.9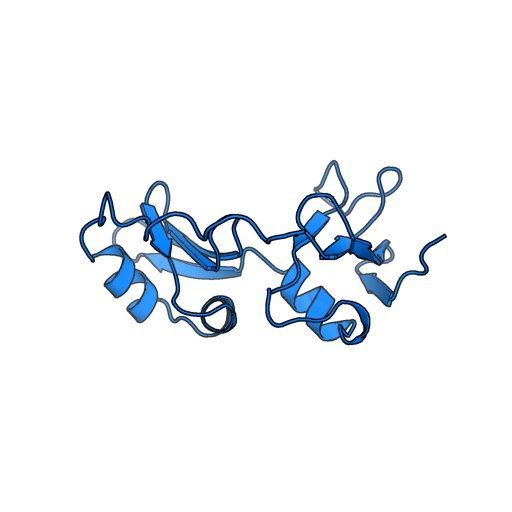74 1.00 95.94 82 ASN A O 1
ATOM 638 N N . GLY A 1 83 ? 0.240 -4.845 4.486 1.00 92.31 83 GLY A N 1
ATOM 639 C CA . GLY A 1 83 ? 1.343 -4.786 5.443 1.00 92.31 83 GLY A CA 1
ATOM 640 C C . GLY A 1 83 ? 1.961 -6.152 5.723 1.00 92.31 83 GLY A C 1
ATOM 641 O O . GLY A 1 83 ? 1.533 -7.184 5.215 1.00 92.31 83 GLY A O 1
ATOM 642 N N . ARG A 1 84 ? 2.944 -6.182 6.632 1.00 89.06 84 ARG A N 1
ATOM 643 C CA . ARG A 1 84 ? 3.639 -7.418 7.047 1.00 89.06 84 ARG A CA 1
ATOM 644 C C . ARG A 1 84 ? 2.690 -8.539 7.495 1.00 89.06 84 ARG A C 1
ATOM 646 O O . ARG A 1 84 ? 2.999 -9.714 7.310 1.00 89.06 84 ARG A O 1
ATOM 653 N N . TYR A 1 85 ? 1.574 -8.182 8.128 1.00 89.44 85 TYR A N 1
ATOM 654 C CA . TYR A 1 85 ? 0.601 -9.132 8.675 1.00 89.44 85 TYR A CA 1
ATOM 655 C C . TYR A 1 85 ? -0.625 -9.337 7.775 1.00 89.44 85 TYR A C 1
ATOM 657 O O . TYR A 1 85 ? -1.541 -10.051 8.171 1.00 89.44 85 TYR A O 1
ATOM 665 N N . GLY A 1 86 ? -0.618 -8.776 6.564 1.00 92.62 86 GLY A N 1
ATOM 666 C CA . GLY A 1 86 ? -1.734 -8.810 5.625 1.00 92.62 86 GLY A CA 1
ATOM 667 C C . GLY A 1 86 ? -2.396 -7.442 5.425 1.00 92.62 86 GLY A C 1
ATOM 668 O O . GLY A 1 86 ? -1.865 -6.424 5.890 1.00 92.62 86 GLY A O 1
ATOM 669 N N . PRO A 1 87 ? -3.540 -7.421 4.723 1.00 97.44 87 PRO A N 1
ATOM 670 C CA . PRO A 1 87 ? -4.250 -6.204 4.357 1.00 97.44 87 PRO A CA 1
ATOM 671 C C . PRO A 1 87 ? -4.869 -5.547 5.592 1.00 97.44 87 PRO A C 1
ATOM 673 O O . PRO A 1 87 ? -5.338 -6.226 6.508 1.00 97.44 87 PRO A O 1
ATOM 676 N N . TYR A 1 88 ? -4.856 -4.220 5.647 1.00 97.31 88 TYR A N 1
ATOM 677 C CA . TYR A 1 88 ? -5.413 -3.472 6.770 1.00 97.31 88 TYR A CA 1
ATOM 678 C C . TYR A 1 88 ? -5.861 -2.070 6.357 1.00 97.31 88 TYR A C 1
ATOM 680 O O . TYR A 1 88 ? -5.400 -1.524 5.353 1.00 97.31 88 TYR A O 1
ATOM 688 N N . ILE A 1 89 ? -6.738 -1.490 7.176 1.00 98.12 89 ILE A N 1
ATOM 689 C CA . ILE A 1 89 ? -7.048 -0.059 7.169 1.00 98.12 89 ILE A CA 1
ATOM 690 C C . ILE A 1 89 ? -6.381 0.643 8.345 1.00 98.12 89 ILE A C 1
ATOM 692 O O . ILE A 1 89 ? -6.241 0.049 9.419 1.00 98.12 89 ILE A O 1
ATOM 696 N N . SER A 1 90 ? -6.003 1.904 8.160 1.00 97.25 90 SER A N 1
ATOM 697 C CA . SER A 1 90 ? -5.480 2.773 9.216 1.00 97.25 90 SER A CA 1
ATOM 698 C C . SER A 1 90 ? -6.155 4.134 9.236 1.00 97.25 90 SER A C 1
ATOM 700 O O . SER A 1 90 ? -6.42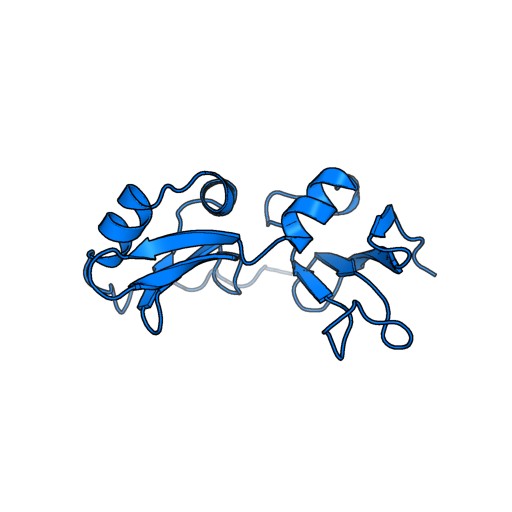2 4.696 8.180 1.00 97.25 90 SER A O 1
ATOM 702 N N . LYS A 1 91 ? -6.363 4.656 10.446 1.00 96.50 91 LYS A N 1
ATOM 703 C CA . LYS A 1 91 ? -6.829 6.010 10.755 1.00 96.50 91 LYS A CA 1
ATOM 704 C C . LYS A 1 91 ? -5.973 6.540 11.908 1.00 96.50 91 LYS A C 1
ATOM 706 O O . LYS A 1 91 ? -6.055 6.016 13.018 1.00 96.50 91 LYS A O 1
ATOM 711 N N . GLY A 1 92 ? -5.071 7.482 11.642 1.00 92.94 92 GLY A N 1
ATOM 712 C CA . GLY A 1 92 ? -4.122 7.968 12.650 1.00 92.94 92 GLY A CA 1
ATOM 713 C C . GLY A 1 92 ? -3.312 6.832 13.303 1.00 92.94 92 GLY A C 1
ATOM 714 O O . GLY A 1 92 ? -2.515 6.157 12.652 1.00 92.94 92 GLY A O 1
ATOM 715 N N . LYS A 1 93 ? -3.524 6.600 14.607 1.00 91.06 93 LYS A N 1
ATOM 716 C CA . LYS A 1 93 ? -2.885 5.512 15.389 1.00 91.06 93 LYS A CA 1
ATOM 717 C C . LYS A 1 93 ? -3.728 4.234 15.482 1.00 91.06 93 LYS A C 1
ATOM 719 O O . LYS A 1 93 ? -3.363 3.296 16.201 1.00 91.06 93 LYS A O 1
ATOM 724 N N . GLU A 1 94 ? -4.887 4.208 14.843 1.00 92.75 94 GLU A N 1
ATOM 725 C CA . GLU A 1 94 ? -5.809 3.081 14.814 1.00 92.75 94 GLU A CA 1
ATOM 726 C C . GLU A 1 94 ? -5.637 2.273 13.536 1.00 92.75 94 GLU A C 1
ATOM 728 O O . GLU A 1 94 ? -5.432 2.825 12.458 1.00 92.75 94 GLU A O 1
ATOM 733 N N . SER A 1 95 ? -5.730 0.949 13.647 1.00 94.69 95 SER A N 1
ATOM 734 C CA . SER A 1 95 ? -5.741 0.070 12.483 1.00 94.69 95 SER A CA 1
ATOM 735 C C . SER A 1 95 ? -6.583 -1.176 12.709 1.00 94.69 95 SER A C 1
ATOM 737 O O . SER A 1 95 ? -6.750 -1.632 13.846 1.00 94.69 95 SER A O 1
ATOM 739 N N . ARG A 1 96 ? -7.129 -1.733 11.625 1.00 96.00 96 ARG A N 1
ATOM 740 C CA . ARG A 1 96 ? -7.873 -3.000 11.636 1.00 96.00 96 ARG A CA 1
ATOM 741 C C . ARG A 1 96 ? -7.505 -3.839 10.424 1.00 96.00 96 ARG A C 1
ATOM 743 O O . ARG A 1 96 ? -7.436 -3.332 9.307 1.00 96.00 96 ARG A O 1
ATOM 750 N N . THR A 1 97 ? -7.266 -5.123 10.660 1.00 95.69 97 THR A N 1
ATOM 751 C CA . THR A 1 97 ? -6.962 -6.105 9.614 1.00 95.69 97 THR A CA 1
ATOM 752 C C . THR A 1 97 ? -8.186 -6.339 8.742 1.00 95.69 97 THR A C 1
ATOM 754 O O . THR A 1 97 ? -9.279 -6.523 9.266 1.00 95.69 97 THR A O 1
ATOM 757 N N . LEU A 1 98 ? -7.995 -6.345 7.430 1.00 95.75 98 LEU A N 1
ATOM 758 C CA . LEU A 1 98 ? -8.995 -6.746 6.447 1.00 95.75 98 LEU A CA 1
ATOM 759 C C . LEU A 1 98 ? -8.968 -8.264 6.251 1.00 95.75 98 LEU A C 1
ATOM 761 O O . LEU A 1 98 ? -7.978 -8.928 6.553 1.00 95.75 98 LEU A O 1
ATOM 765 N N . GLU A 1 99 ? -10.066 -8.816 5.752 1.00 93.62 99 GLU A N 1
ATOM 766 C CA . GLU A 1 99 ? -10.221 -10.264 5.577 1.00 93.62 99 GLU A CA 1
ATOM 767 C C . GLU A 1 99 ? -9.496 -10.772 4.329 1.00 93.62 99 GLU A C 1
ATOM 769 O O . GLU A 1 99 ? -8.970 -11.886 4.328 1.00 93.62 99 GLU A O 1
ATOM 774 N N . SER A 1 100 ? -9.431 -9.947 3.282 1.00 95.69 100 SER A N 1
ATOM 775 C CA . SER A 1 100 ? -8.773 -10.273 2.018 1.00 95.69 100 SER A CA 1
ATOM 776 C C . SER A 1 100 ? -8.067 -9.063 1.410 1.00 95.69 100 SER A C 1
ATOM 778 O O . SER A 1 100 ? -8.323 -7.912 1.769 1.00 95.69 100 SER A O 1
ATOM 780 N N . GLU A 1 101 ? -7.143 -9.330 0.489 1.00 95.19 101 GLU A N 1
ATOM 781 C CA . GLU A 1 101 ? -6.390 -8.288 -0.214 1.00 95.19 101 GLU A CA 1
ATOM 782 C C . GLU A 1 101 ? -7.300 -7.482 -1.163 1.00 95.19 101 GLU A C 1
ATOM 784 O O . GLU A 1 101 ? -7.119 -6.274 -1.299 1.00 95.19 101 GLU A O 1
ATOM 789 N N . ASP A 1 102 ? -8.367 -8.093 -1.692 1.00 94.69 102 ASP A N 1
ATOM 790 C CA . ASP A 1 102 ? -9.383 -7.412 -2.511 1.00 94.69 102 ASP A CA 1
ATOM 791 C C . ASP A 1 102 ? -10.118 -6.301 -1.748 1.00 94.69 102 ASP A C 1
ATOM 793 O O . ASP A 1 102 ? -10.506 -5.281 -2.328 1.00 94.69 102 ASP A O 1
ATOM 797 N N . GLN A 1 103 ? -10.286 -6.456 -0.427 1.00 97.00 103 GLN A N 1
ATOM 798 C CA . GLN A 1 103 ? -10.922 -5.433 0.406 1.00 97.00 103 GLN A CA 1
ATOM 799 C C . GLN A 1 103 ? -10.125 -4.127 0.433 1.00 97.00 103 GLN A C 1
ATOM 801 O O . GLN A 1 103 ? -10.719 -3.081 0.675 1.00 97.00 103 GLN A O 1
ATOM 806 N N . ILE A 1 104 ? -8.823 -4.132 0.115 1.00 97.69 104 ILE A N 1
ATOM 807 C CA . ILE A 1 104 ? -8.043 -2.890 -0.003 1.00 97.69 104 ILE A CA 1
ATOM 808 C C . ILE A 1 104 ? -8.682 -1.954 -1.040 1.00 97.69 104 ILE A C 1
ATOM 810 O O . ILE A 1 104 ? -8.763 -0.744 -0.821 1.00 97.69 104 ILE A O 1
ATOM 814 N N . PHE A 1 105 ? -9.185 -2.505 -2.146 1.00 96.56 105 PHE A N 1
ATOM 815 C CA . PHE A 1 105 ? -9.733 -1.734 -3.264 1.00 96.56 105 PHE A CA 1
ATOM 816 C C . PHE A 1 105 ? -11.252 -1.578 -3.226 1.00 96.56 105 PHE A C 1
ATOM 818 O O . PHE A 1 105 ? -11.781 -0.659 -3.846 1.00 96.56 105 PHE A O 1
ATOM 825 N N . THR A 1 106 ? -11.953 -2.426 -2.476 1.00 97.06 106 THR A N 1
ATOM 826 C CA . THR A 1 106 ? -13.423 -2.442 -2.458 1.00 97.06 106 THR A CA 1
ATOM 827 C C . THR A 1 106 ? -14.035 -1.905 -1.168 1.00 97.06 106 THR A C 1
ATOM 829 O O . THR A 1 106 ? -15.200 -1.516 -1.187 1.00 97.06 106 THR A O 1
ATOM 832 N N . ILE A 1 107 ? -13.279 -1.819 -0.063 1.00 97.75 107 ILE A N 1
ATOM 833 C CA . ILE A 1 107 ? -13.824 -1.310 1.202 1.00 97.75 107 ILE A CA 1
ATOM 834 C C . ILE A 1 107 ? -14.328 0.129 1.049 1.00 97.75 107 ILE A C 1
ATOM 836 O O . ILE A 1 107 ? -13.658 0.980 0.448 1.00 97.75 107 ILE A O 1
ATOM 840 N N . THR A 1 108 ? -15.521 0.374 1.590 1.00 98.06 108 THR A N 1
ATOM 841 C CA . THR A 1 108 ? -16.171 1.686 1.640 1.00 98.06 108 THR A CA 1
ATOM 842 C C . THR A 1 108 ? -15.815 2.418 2.930 1.00 98.06 108 THR A C 1
ATOM 844 O O . THR A 1 108 ? -15.391 1.806 3.913 1.00 98.06 108 THR A O 1
ATOM 847 N N . ILE A 1 109 ? -16.020 3.736 2.950 1.00 97.25 109 ILE A N 1
ATOM 848 C CA . ILE A 1 109 ? -15.800 4.554 4.148 1.00 97.25 109 ILE A CA 1
ATOM 849 C C . ILE A 1 109 ? -16.655 4.077 5.332 1.00 97.25 109 ILE A C 1
ATOM 851 O O . ILE A 1 109 ? -16.146 3.924 6.436 1.00 97.25 109 ILE A O 1
ATOM 855 N N . GLU A 1 110 ? -17.921 3.739 5.086 1.00 96.81 110 GLU A N 1
ATOM 856 C CA . GLU A 1 110 ? -18.865 3.251 6.100 1.00 96.81 110 GLU A CA 1
ATOM 857 C C . GLU A 1 110 ? -18.399 1.926 6.717 1.00 96.81 110 GLU A C 1
ATOM 859 O O . GLU A 1 110 ? -18.350 1.786 7.940 1.00 96.81 110 GLU A O 1
ATOM 864 N N . ALA A 1 111 ? -17.989 0.967 5.879 1.00 97.31 111 ALA A N 1
ATOM 865 C CA . ALA A 1 111 ? -17.473 -0.318 6.340 1.00 97.31 111 ALA A CA 1
ATOM 866 C C . ALA A 1 111 ? -16.145 -0.161 7.097 1.00 97.31 111 ALA A C 1
ATOM 868 O O . ALA A 1 111 ? -15.912 -0.842 8.097 1.00 97.31 111 ALA A O 1
ATOM 869 N N . ALA A 1 112 ? -15.279 0.755 6.652 1.00 97.38 112 ALA A N 1
ATOM 870 C CA . ALA A 1 112 ? -14.021 1.041 7.326 1.00 97.38 112 ALA A CA 1
ATOM 871 C C . ALA A 1 112 ? -14.243 1.644 8.723 1.00 97.38 112 ALA A C 1
ATOM 873 O O . ALA A 1 112 ? -13.615 1.198 9.683 1.00 97.38 112 ALA A O 1
ATOM 874 N N . LEU A 1 113 ? -15.167 2.601 8.851 1.00 96.56 113 LEU A N 1
ATOM 875 C CA . LEU A 1 113 ? -15.543 3.208 10.130 1.00 96.56 113 LEU A CA 1
ATOM 876 C C . LEU A 1 113 ? -16.164 2.186 11.085 1.00 96.56 113 LEU A C 1
ATOM 878 O O . LEU A 1 113 ? -15.751 2.104 12.242 1.00 96.56 113 LEU A O 1
ATOM 882 N N . ALA A 1 114 ? -17.087 1.355 10.591 1.00 95.62 114 ALA A N 1
ATOM 883 C CA . ALA A 1 114 ? -17.683 0.282 11.382 1.00 95.62 114 ALA A CA 1
ATOM 884 C C . ALA A 1 114 ? -16.610 -0.669 11.935 1.00 95.62 114 ALA A C 1
ATOM 886 O O . ALA A 1 114 ? -16.610 -0.986 13.124 1.00 95.62 114 ALA A O 1
ATOM 887 N N . LYS A 1 115 ? -15.639 -1.052 11.098 1.00 95.56 115 LYS A N 1
ATOM 888 C CA . LYS A 1 115 ? -14.536 -1.926 11.506 1.00 95.56 115 LYS A CA 1
ATOM 889 C C . LYS A 1 115 ? -13.611 -1.255 12.522 1.00 95.56 115 LYS A C 1
ATOM 891 O O . LYS A 1 115 ? -13.178 -1.894 13.478 1.00 95.56 115 LYS A O 1
ATOM 896 N N . LEU A 1 116 ? -13.300 0.031 12.344 1.00 94.19 116 LEU A N 1
ATOM 897 C CA . LEU A 1 116 ? -12.478 0.807 13.282 1.00 94.19 116 LEU A CA 1
ATOM 898 C C . LEU A 1 116 ? -13.145 0.964 14.657 1.00 94.19 116 LEU A C 1
ATOM 900 O O . LEU A 1 116 ? -12.434 0.955 15.661 1.00 94.19 116 LEU A O 1
ATOM 904 N N . ALA A 1 117 ? -14.478 1.018 14.715 1.00 93.00 117 ALA A N 1
ATOM 905 C CA . ALA A 1 117 ? -15.236 1.069 15.965 1.00 93.00 117 ALA A CA 1
ATOM 906 C C . ALA A 1 117 ? -15.209 -0.252 16.763 1.00 93.00 117 ALA A C 1
ATOM 908 O O . ALA A 1 117 ? -15.450 -0.245 17.972 1.00 93.00 117 ALA A O 1
ATOM 909 N N . GLU A 1 118 ? -14.890 -1.387 16.128 1.00 90.75 118 GLU A N 1
ATOM 910 C CA . GLU A 1 118 ? -14.734 -2.664 16.832 1.00 90.75 118 GLU A CA 1
ATOM 911 C C . GLU A 1 118 ? -13.595 -2.569 17.863 1.00 90.75 118 GLU A C 1
ATOM 913 O O . GLU A 1 118 ? -12.510 -2.081 17.525 1.00 90.75 118 GLU A O 1
ATOM 918 N N . PRO A 1 119 ? -13.767 -3.064 19.104 1.00 86.25 119 PRO A N 1
ATOM 919 C CA . PRO A 1 119 ? -12.703 -3.067 20.101 1.00 86.25 119 PRO A CA 1
ATOM 920 C C . PRO A 1 119 ? -11.428 -3.738 19.580 1.00 86.25 119 PRO A C 1
ATOM 922 O O . PRO A 1 119 ? -11.472 -4.797 18.952 1.00 86.25 119 PRO A O 1
ATOM 925 N N . ARG A 1 120 ? -10.262 -3.150 19.879 1.00 80.00 120 ARG A N 1
ATOM 926 C CA . ARG A 1 120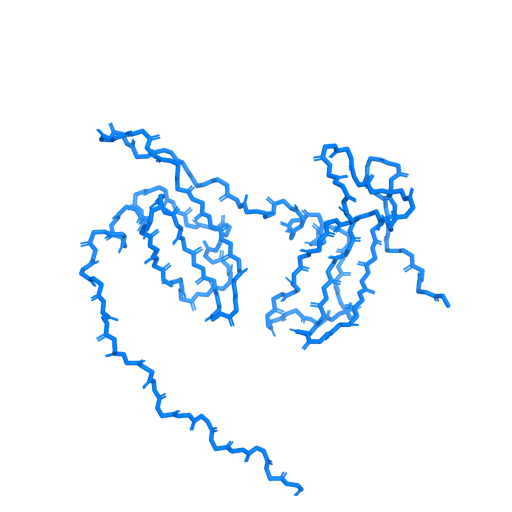 ? -8.973 -3.759 19.525 1.00 80.00 120 ARG A CA 1
ATOM 927 C C . ARG A 1 120 ? -8.845 -5.115 20.210 1.00 80.00 120 ARG A C 1
ATOM 929 O O . ARG A 1 120 ? -8.650 -5.190 21.423 1.00 80.00 120 ARG A O 1
ATOM 936 N N . VAL A 1 121 ? -8.874 -6.187 19.426 1.00 72.31 121 VAL A N 1
ATOM 937 C CA . VAL A 1 121 ? -8.585 -7.531 19.928 1.00 72.31 121 VAL A CA 1
ATOM 938 C C . VAL A 1 121 ? -7.069 -7.668 20.091 1.00 72.31 121 VAL A C 1
ATOM 940 O O . VAL A 1 121 ? -6.354 -8.134 19.203 1.00 72.31 121 VAL A O 1
ATOM 943 N N . PHE A 1 122 ? -6.550 -7.227 21.237 1.00 58.25 122 PHE A N 1
ATOM 944 C CA . PHE A 1 122 ? -5.178 -7.517 21.641 1.00 58.25 122 PHE A CA 1
ATOM 945 C C . PHE A 1 122 ? -5.075 -8.998 22.005 1.00 58.25 122 PHE A C 1
ATOM 947 O O . PHE A 1 122 ? -5.349 -9.404 23.128 1.00 58.25 122 PHE A O 1
ATOM 954 N N . GLY A 1 123 ? -4.670 -9.813 21.035 1.00 59.91 123 GLY A N 1
ATOM 955 C CA . GLY A 1 123 ? -4.336 -11.211 21.276 1.00 59.91 123 GLY A CA 1
ATOM 956 C C . GLY A 1 123 ? -5.338 -12.188 20.684 1.00 59.91 123 GLY A C 1
ATOM 957 O O . GLY A 1 123 ? -6.265 -12.639 21.339 1.00 59.91 123 GLY A O 1
ATOM 958 N N . ARG A 1 124 ? -5.047 -12.606 19.455 1.00 48.59 124 ARG A N 1
ATOM 959 C CA . ARG A 1 124 ? -5.080 -14.012 19.035 1.00 48.59 124 ARG A CA 1
ATOM 960 C C . ARG A 1 124 ? -4.165 -14.131 17.821 1.00 48.59 124 ARG A C 1
ATOM 962 O O . ARG A 1 124 ? -4.596 -14.263 16.682 1.00 48.59 124 ARG A O 1
ATOM 969 N N . ARG A 1 125 ? -2.851 -14.090 18.076 1.00 53.72 125 ARG A N 1
ATOM 970 C CA . ARG A 1 125 ? -1.946 -14.884 17.241 1.00 53.72 125 ARG A CA 1
ATOM 971 C C . ARG A 1 125 ? -2.474 -16.309 17.375 1.00 53.72 125 ARG A C 1
ATOM 973 O O . ARG A 1 125 ? -2.404 -16.874 18.464 1.00 53.72 125 ARG A O 1
ATOM 980 N N . GLY A 1 126 ? -3.045 -16.861 16.307 1.00 58.09 126 GLY A N 1
ATOM 981 C CA . GLY A 1 126 ? -3.121 -18.314 16.196 1.00 58.09 126 GLY A CA 1
ATOM 982 C C . GLY A 1 126 ? -1.722 -18.895 16.456 1.00 58.09 126 GLY A C 1
ATOM 983 O O . GLY A 1 126 ? -0.730 -18.184 16.236 1.00 58.09 126 GLY A O 1
ATOM 984 N N . PRO A 1 127 ? -1.619 -20.129 16.977 1.00 45.84 127 PRO A N 1
ATOM 985 C CA . PRO A 1 127 ? -0.323 -20.743 17.241 1.00 45.84 127 PRO A CA 1
ATOM 986 C C . PRO A 1 127 ? 0.563 -20.621 15.996 1.00 45.84 127 PRO A C 1
ATOM 988 O O . PRO A 1 127 ? 0.075 -20.713 14.866 1.00 45.84 127 PRO A O 1
ATOM 991 N N . ALA A 1 128 ? 1.851 -20.335 16.203 1.00 51.38 128 ALA A N 1
ATOM 992 C CA . ALA A 1 128 ? 2.819 -20.239 15.117 1.00 51.38 128 ALA A CA 1
ATOM 993 C C . ALA A 1 128 ? 2.682 -21.471 14.209 1.00 51.38 128 ALA A C 1
ATOM 995 O O . ALA A 1 128 ? 2.647 -22.596 14.712 1.00 51.38 128 ALA A O 1
ATOM 996 N N . LYS A 1 129 ? 2.574 -21.268 12.887 1.00 55.78 129 LYS A N 1
ATOM 997 C CA . LYS A 1 129 ? 2.638 -22.386 11.938 1.00 55.78 129 LYS A CA 1
ATOM 998 C C . LYS A 1 129 ? 3.924 -23.172 12.244 1.00 55.78 129 LYS A C 1
ATOM 1000 O O . LYS A 1 129 ? 4.973 -22.527 12.346 1.00 55.78 129 LYS A O 1
ATOM 1005 N N . PRO A 1 130 ? 3.860 -24.502 12.441 1.00 59.81 130 PRO A N 1
ATOM 1006 C CA . PRO A 1 130 ? 5.060 -25.290 12.678 1.00 59.81 130 PRO A CA 1
ATOM 1007 C C . PRO A 1 130 ? 6.025 -25.118 11.493 1.00 59.81 130 PRO A C 1
ATOM 1009 O O . PRO A 1 130 ? 5.563 -24.908 10.365 1.00 59.81 130 PRO A O 1
ATOM 1012 N N . PRO A 1 131 ? 7.347 -25.138 11.740 1.00 61.72 131 PRO A N 1
ATOM 1013 C CA . PRO A 1 131 ? 8.342 -24.923 10.697 1.00 61.72 131 PRO A CA 1
ATOM 1014 C C . PRO A 1 131 ? 8.177 -25.960 9.580 1.00 61.72 131 PRO A C 1
ATOM 1016 O O . PRO A 1 131 ? 7.887 -27.128 9.852 1.00 61.72 131 PRO A O 1
ATOM 1019 N N . LEU A 1 132 ? 8.338 -25.511 8.330 1.00 65.81 132 LEU A N 1
ATOM 1020 C CA . LEU A 1 132 ? 8.382 -26.386 7.159 1.00 65.81 132 LEU A CA 1
ATOM 1021 C C . LEU A 1 132 ? 9.455 -27.450 7.398 1.00 65.81 132 LEU A C 1
ATOM 1023 O O . LEU A 1 132 ? 10.599 -27.122 7.707 1.00 65.81 132 LEU A O 1
ATOM 1027 N N . LYS A 1 133 ? 9.036 -28.711 7.331 1.00 59.84 133 LYS A N 1
ATOM 1028 C CA . LYS A 1 133 ? 9.915 -29.866 7.467 1.00 59.84 133 LYS A CA 1
ATOM 1029 C C . LYS A 1 133 ? 10.780 -29.960 6.206 1.00 59.84 133 LYS A C 1
ATOM 1031 O O . LYS A 1 133 ? 10.243 -29.762 5.116 1.00 59.84 133 LYS A O 1
ATOM 1036 N N . GLU A 1 134 ? 12.078 -30.183 6.411 1.00 58.03 134 GLU A N 1
ATOM 1037 C CA . GLU A 1 134 ? 13.092 -30.430 5.371 1.00 58.03 134 GLU A CA 1
ATOM 1038 C C . GLU A 1 134 ? 12.699 -31.556 4.408 1.00 58.03 134 GLU A C 1
ATOM 1040 O O . GLU A 1 134 ? 12.044 -32.526 4.867 1.00 58.03 134 GLU A O 1
#

Sequence (134 aa):
YIDPIGELDDLPVFLKTGRYGPYVQWGTIENPPPDLEKPKMVSLFKTMALENVTMTEALQLLSLPRTVGADTTDGEIITAQNGRYGPYISKGKESRTLESEDQIFTITIEAALAKLAEPRVFGRRGPAKPPLKE

Radius of gyration: 17.04 Å; chains: 1; bounding box: 39×45×40 Å